Protein AF-A0A0B2APV8-F1 (afdb_monomer)

InterPro domains:
  IPR001207 Transposase, mutator type [PF00872] (1-34)

Radius of gyration: 17.73 Å; Cα contacts (8 Å, |Δi|>4): 17; chains: 1; bounding box: 34×18×46 Å

pLDDT: mean 92.36, std 5.7, range [64.06, 98.19]

Secondary structure (DSSP, 8-state):
-HHHHHHHHHHHH-S-SSHHHHHHHHHHHHHTTSTTSHHHHHHHHHTHHHHHHHHHHTTTT--

Solvent-accessible surface area (backbone atoms only — not comparable to full-atom values): 3879 Å² total; per-residue (Å²): 111,69,68,60,54,49,52,52,55,47,67,75,60,61,82,64,96,45,68,68,59,47,49,52,51,49,51,53,54,61,56,61,71,50,78,78,47,59,61,60,55,57,50,58,68,71,40,51,70,59,52,55,53,45,38,66,78,40,62,96,73,67,127

Sequence (63 aa):
SLNARYRRAVRARGHFPNDAAALKCLYLVTRSLDPTGRGRARWATRWKPALNAFAIAFEGRIN

Structure (mmCIF, N/CA/C/O backbone):
data_AF-A0A0B2APV8-F1
#
_entry.id   AF-A0A0B2APV8-F1
#
loop_
_atom_site.group_PDB
_atom_site.id
_atom_site.type_symbol
_atom_site.label_atom_id
_atom_site.label_alt_id
_atom_site.label_comp_id
_atom_site.label_asym_id
_atom_site.label_entity_id
_atom_site.label_seq_id
_atom_site.pdbx_PDB_ins_code
_atom_site.Cartn_x
_atom_site.Cartn_y
_atom_site.Cartn_z
_atom_site.occupancy
_atom_site.B_iso_or_equiv
_atom_site.auth_seq_id
_atom_site.auth_comp_id
_atom_site.auth_asym_id
_atom_site.auth_atom_id
_atom_site.pdbx_PDB_model_num
ATOM 1 N N . SER A 1 1 ? 3.922 8.596 3.278 1.00 90.56 1 SER A N 1
ATOM 2 C CA . SER A 1 1 ? 2.573 8.059 2.997 1.00 90.56 1 SER A CA 1
ATOM 3 C C . SER A 1 1 ? 2.624 7.057 1.850 1.00 90.56 1 SER A C 1
ATOM 5 O O . SER A 1 1 ? 3.640 6.975 1.160 1.00 90.56 1 SER A O 1
ATOM 7 N N . LEU A 1 2 ? 1.536 6.314 1.634 1.00 93.50 2 LEU A N 1
ATOM 8 C CA . LEU A 1 2 ? 1.411 5.346 0.543 1.00 93.50 2 LEU A CA 1
ATOM 9 C C . LEU A 1 2 ? 1.581 5.999 -0.842 1.00 93.50 2 LEU A C 1
ATOM 11 O O . LEU A 1 2 ? 2.438 5.589 -1.622 1.00 93.50 2 LEU A O 1
ATOM 15 N N . ASN A 1 3 ? 0.871 7.104 -1.087 1.00 95.81 3 ASN A N 1
ATOM 16 C CA . ASN A 1 3 ? 0.921 7.839 -2.357 1.00 95.81 3 ASN A CA 1
ATOM 17 C C . ASN A 1 3 ? 2.327 8.345 -2.713 1.00 95.81 3 ASN A C 1
ATOM 19 O O . ASN A 1 3 ? 2.707 8.358 -3.881 1.00 95.81 3 ASN A O 1
ATOM 23 N N . ALA A 1 4 ? 3.140 8.731 -1.724 1.00 97.00 4 ALA A N 1
ATOM 24 C CA . ALA A 1 4 ? 4.528 9.122 -1.971 1.00 97.00 4 ALA A CA 1
ATOM 25 C C . ALA A 1 4 ? 5.383 7.946 -2.485 1.00 97.00 4 ALA A C 1
ATOM 27 O O . ALA A 1 4 ? 6.188 8.131 -3.397 1.00 97.00 4 ALA A O 1
ATOM 28 N N . ARG A 1 5 ? 5.180 6.735 -1.942 1.00 96.44 5 ARG A N 1
ATOM 29 C CA . ARG A 1 5 ? 5.893 5.520 -2.373 1.00 96.44 5 ARG A CA 1
ATOM 30 C C . ARG A 1 5 ? 5.457 5.086 -3.771 1.00 96.44 5 ARG A C 1
ATOM 32 O O . ARG A 1 5 ? 6.321 4.805 -4.596 1.00 96.44 5 ARG A O 1
ATOM 39 N N . TYR A 1 6 ? 4.156 5.119 -4.066 1.00 96.50 6 TYR A N 1
ATOM 40 C CA . TYR A 1 6 ? 3.650 4.845 -5.415 1.00 96.50 6 TYR A CA 1
ATOM 41 C C . TYR A 1 6 ? 4.204 5.828 -6.445 1.00 96.50 6 TYR A C 1
ATOM 43 O O . TYR A 1 6 ? 4.776 5.398 -7.442 1.00 96.50 6 TYR A O 1
ATOM 51 N N . ARG A 1 7 ? 4.143 7.140 -6.178 1.00 96.75 7 ARG A N 1
ATOM 52 C CA . ARG A 1 7 ? 4.705 8.150 -7.090 1.00 96.75 7 ARG A CA 1
ATOM 53 C C . ARG A 1 7 ? 6.202 7.962 -7.320 1.00 96.75 7 ARG A C 1
ATOM 55 O O . ARG A 1 7 ? 6.652 8.121 -8.448 1.00 96.75 7 ARG A O 1
ATOM 62 N N . ARG A 1 8 ? 6.973 7.597 -6.288 1.00 97.25 8 ARG A N 1
ATOM 63 C CA . ARG A 1 8 ? 8.403 7.278 -6.438 1.00 97.25 8 ARG A CA 1
ATOM 64 C C . ARG A 1 8 ? 8.611 6.083 -7.374 1.00 97.25 8 ARG A C 1
ATOM 66 O O . ARG A 1 8 ? 9.430 6.176 -8.279 1.00 97.25 8 ARG A O 1
ATOM 73 N N .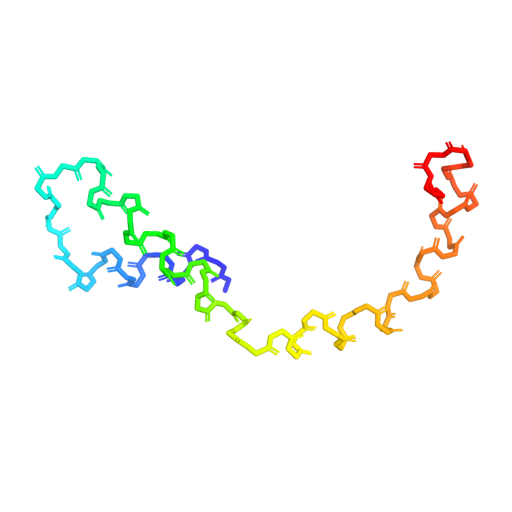 ALA A 1 9 ? 7.870 4.994 -7.176 1.00 96.25 9 ALA A N 1
ATOM 74 C CA . ALA A 1 9 ? 8.003 3.788 -7.991 1.00 96.25 9 ALA A CA 1
ATOM 75 C C . ALA A 1 9 ? 7.580 4.006 -9.452 1.00 96.25 9 ALA A C 1
ATOM 77 O O . ALA A 1 9 ? 8.250 3.524 -10.360 1.00 96.25 9 ALA A O 1
ATOM 78 N N . VAL A 1 10 ? 6.507 4.768 -9.679 1.00 95.62 10 VAL A N 1
ATOM 79 C CA . VAL A 1 10 ? 6.044 5.143 -11.023 1.00 95.62 10 VAL A CA 1
ATOM 80 C C . VAL A 1 10 ? 7.077 6.025 -11.725 1.00 95.62 10 VAL A C 1
ATOM 82 O O . VAL A 1 10 ? 7.475 5.712 -12.840 1.00 95.62 10 VAL A O 1
ATOM 85 N N . ARG A 1 11 ? 7.593 7.067 -11.054 1.00 96.50 11 ARG A N 1
ATOM 86 C CA . ARG A 1 11 ? 8.639 7.943 -11.617 1.00 96.50 11 ARG A CA 1
ATOM 87 C C . ARG A 1 11 ? 9.918 7.187 -11.968 1.00 96.50 11 ARG A C 1
ATOM 89 O O . ARG A 1 11 ? 10.520 7.485 -12.986 1.00 96.50 11 ARG A O 1
ATOM 96 N N . ALA A 1 12 ? 10.313 6.214 -11.147 1.00 96.44 12 ALA A N 1
ATOM 97 C CA . ALA A 1 12 ? 11.496 5.397 -11.406 1.00 96.44 12 ALA A CA 1
ATOM 98 C C . ALA A 1 12 ? 11.331 4.450 -12.609 1.00 96.44 12 ALA A C 1
ATOM 100 O O . ALA A 1 12 ? 12.329 4.067 -13.207 1.00 96.44 12 ALA A O 1
ATOM 101 N N . ARG A 1 13 ? 10.096 4.050 -12.952 1.00 94.12 13 ARG A N 1
ATOM 102 C CA . ARG A 1 13 ? 9.821 3.169 -14.099 1.00 94.12 13 ARG A CA 1
ATOM 103 C C . ARG A 1 13 ? 9.507 3.909 -15.399 1.00 94.12 13 ARG A C 1
ATOM 105 O O . ARG A 1 13 ? 9.822 3.381 -16.456 1.00 94.12 13 ARG A O 1
ATOM 112 N N . GLY A 1 14 ? 8.909 5.099 -15.336 1.00 93.81 14 GLY A N 1
ATOM 113 C CA . GLY A 1 14 ? 8.518 5.853 -16.529 1.00 93.81 14 GLY A CA 1
ATOM 114 C C . GLY A 1 14 ? 7.291 5.254 -17.226 1.00 93.81 14 GLY A C 1
ATOM 115 O O . GLY A 1 14 ? 6.282 4.983 -16.575 1.00 93.81 14 GLY A O 1
ATOM 116 N N . HIS A 1 15 ? 7.363 5.086 -18.549 1.00 96.00 15 HIS A N 1
ATOM 117 C CA . HIS A 1 15 ? 6.269 4.545 -19.361 1.00 96.00 15 HIS A CA 1
ATOM 118 C C . HIS A 1 15 ? 6.026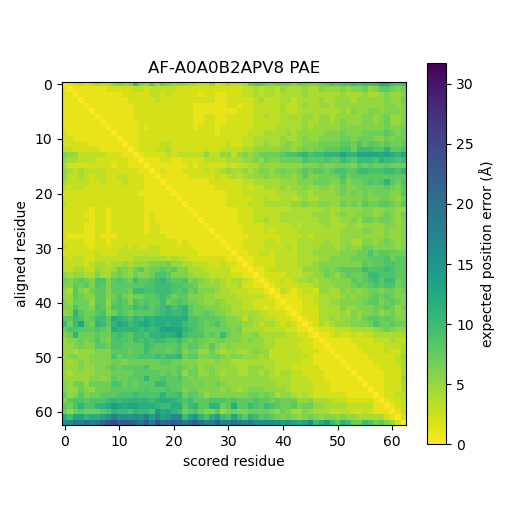 3.055 -19.073 1.00 96.00 15 HIS A C 1
ATOM 120 O O . HIS A 1 15 ? 6.969 2.268 -18.972 1.00 96.00 15 HIS A O 1
ATOM 126 N N . PHE A 1 16 ? 4.756 2.651 -18.994 1.00 97.44 16 PHE A N 1
ATOM 127 C CA . PHE A 1 16 ? 4.366 1.250 -18.840 1.00 97.44 16 PHE A CA 1
ATOM 128 C C . PHE A 1 16 ? 3.848 0.683 -20.165 1.00 97.44 16 PHE A C 1
ATOM 130 O O . PHE A 1 16 ? 3.070 1.347 -20.838 1.00 97.44 16 PHE A O 1
ATOM 137 N N . PRO A 1 17 ? 4.221 -0.553 -20.535 1.00 97.31 17 PRO A N 1
ATOM 138 C CA . PRO A 1 17 ? 3.795 -1.156 -21.798 1.00 97.31 17 PRO A CA 1
ATOM 139 C C . PRO A 1 17 ? 2.305 -1.538 -21.830 1.00 97.31 17 PRO A C 1
ATOM 141 O O . PRO A 1 17 ? 1.758 -1.731 -22.908 1.00 97.31 17 PRO A O 1
ATOM 144 N N . ASN A 1 18 ? 1.663 -1.696 -20.667 1.00 97.94 18 ASN A N 1
ATOM 145 C CA . ASN A 1 18 ? 0.228 -1.945 -20.505 1.00 97.94 18 ASN A CA 1
ATOM 146 C C . ASN A 1 18 ? -0.202 -1.733 -19.040 1.00 97.94 18 ASN A C 1
ATOM 148 O O . ASN A 1 18 ? 0.636 -1.605 -18.136 1.00 97.94 18 ASN A O 1
ATOM 152 N N . ASP A 1 19 ? -1.510 -1.781 -18.798 1.00 97.44 19 ASP A N 1
ATOM 153 C CA . ASP A 1 19 ? -2.099 -1.597 -17.468 1.00 97.44 19 ASP A CA 1
ATOM 154 C C . ASP A 1 19 ? -1.711 -2.702 -16.481 1.00 97.44 19 ASP A C 1
ATOM 156 O O . ASP A 1 19 ? -1.481 -2.436 -15.301 1.00 97.44 19 ASP A O 1
ATOM 160 N N . ALA A 1 20 ? -1.556 -3.945 -16.947 1.00 98.19 20 ALA A N 1
ATOM 161 C CA . ALA A 1 20 ? -1.154 -5.059 -16.090 1.00 98.19 20 ALA A CA 1
ATOM 162 C C . ALA A 1 20 ? 0.260 -4.856 -15.510 1.00 98.19 20 ALA A C 1
ATOM 164 O O . ALA A 1 20 ? 0.508 -5.153 -14.338 1.00 98.19 20 ALA A O 1
ATOM 165 N N . ALA A 1 21 ? 1.188 -4.294 -16.290 1.00 97.50 21 ALA A N 1
ATOM 166 C CA . ALA A 1 21 ? 2.529 -3.940 -15.834 1.00 97.50 21 ALA A CA 1
ATOM 167 C C . ALA A 1 21 ? 2.498 -2.796 -14.806 1.00 97.50 21 ALA A C 1
ATOM 169 O O . ALA A 1 21 ? 3.223 -2.844 -13.803 1.00 97.50 21 ALA A O 1
ATOM 170 N N . ALA A 1 22 ? 1.629 -1.801 -15.011 1.00 96.88 22 A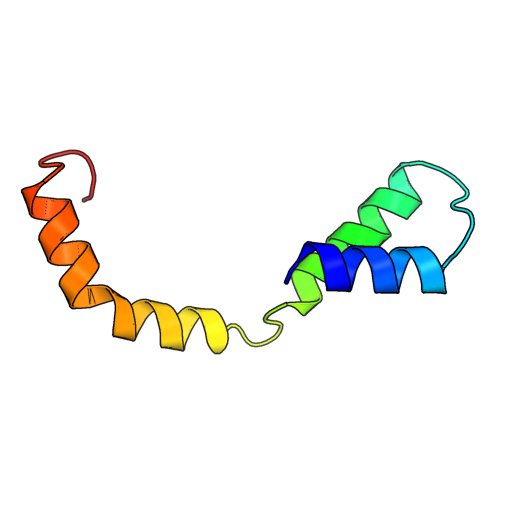LA A N 1
ATOM 171 C CA . ALA A 1 22 ? 1.412 -0.716 -14.058 1.00 96.88 22 ALA A CA 1
ATOM 172 C C . ALA A 1 22 ? 0.810 -1.235 -12.738 1.00 96.88 22 ALA A C 1
ATOM 174 O O . ALA A 1 22 ? 1.306 -0.918 -11.654 1.00 96.88 22 ALA A O 1
ATOM 175 N N . LEU A 1 23 ? -0.187 -2.119 -12.803 1.00 97.38 23 LEU A N 1
ATOM 176 C CA . LEU A 1 23 ? -0.780 -2.757 -11.625 1.00 97.38 23 LEU A CA 1
ATOM 177 C C . LEU A 1 23 ? 0.229 -3.629 -10.877 1.00 97.38 23 LEU A C 1
ATOM 179 O O . LEU A 1 23 ? 0.348 -3.522 -9.655 1.00 97.38 23 LEU A O 1
ATOM 183 N N . LYS A 1 24 ? 1.027 -4.430 -11.592 1.00 97.25 24 LYS A N 1
ATOM 184 C CA . LYS A 1 24 ? 2.107 -5.224 -10.987 1.00 97.25 24 LYS A CA 1
ATOM 185 C C . LYS A 1 24 ? 3.117 -4.330 -10.266 1.00 97.25 24 LYS A C 1
ATOM 187 O O . LYS A 1 24 ? 3.605 -4.694 -9.197 1.00 97.25 24 LYS A O 1
ATOM 192 N N . CYS A 1 25 ? 3.414 -3.147 -10.810 1.00 96.62 25 CYS A N 1
ATOM 193 C CA . CYS A 1 25 ? 4.271 -2.168 -10.149 1.00 96.62 25 CYS A CA 1
ATOM 194 C C . CYS A 1 25 ? 3.712 -1.742 -8.793 1.00 96.62 25 CYS A C 1
ATOM 196 O O . CYS A 1 25 ? 4.408 -1.865 -7.782 1.00 96.62 25 CYS A O 1
ATOM 198 N N . LEU A 1 26 ? 2.461 -1.286 -8.770 1.00 96.31 26 LEU A N 1
ATOM 199 C CA . LEU A 1 26 ? 1.809 -0.825 -7.548 1.00 96.31 26 LEU A CA 1
ATOM 200 C C . LEU A 1 26 ? 1.680 -1.956 -6.528 1.00 96.31 26 LEU A C 1
ATOM 202 O O . LEU A 1 26 ? 2.040 -1.763 -5.369 1.00 96.31 26 LEU A O 1
ATOM 206 N N . TYR A 1 27 ? 1.295 -3.150 -6.976 1.00 96.62 27 TYR A N 1
ATOM 207 C CA . TYR A 1 27 ? 1.197 -4.346 -6.145 1.00 96.62 27 TYR A CA 1
ATOM 208 C C . TYR A 1 27 ? 2.493 -4.654 -5.387 1.00 96.62 27 TYR A C 1
ATOM 210 O O . TYR A 1 27 ? 2.483 -4.868 -4.172 1.00 96.62 27 TYR A O 1
ATOM 218 N N . LEU A 1 28 ? 3.634 -4.636 -6.084 1.00 96.38 28 LEU A N 1
ATOM 219 C CA . LEU A 1 28 ? 4.930 -4.880 -5.452 1.00 96.38 28 LEU A CA 1
ATOM 220 C C . LEU A 1 28 ? 5.280 -3.787 -4.435 1.00 96.38 28 LEU A C 1
ATOM 222 O O . LEU A 1 28 ? 5.823 -4.092 -3.372 1.00 96.38 28 LEU A O 1
ATOM 226 N N . VAL A 1 29 ? 4.923 -2.527 -4.705 1.00 96.75 29 VAL A N 1
ATOM 227 C CA . VAL A 1 29 ? 5.109 -1.438 -3.735 1.00 96.75 29 VAL A CA 1
ATOM 228 C C . VAL A 1 29 ? 4.254 -1.668 -2.492 1.00 96.75 29 VAL A C 1
ATOM 230 O O . VAL A 1 29 ? 4.773 -1.529 -1.384 1.00 96.75 29 VAL A O 1
ATOM 2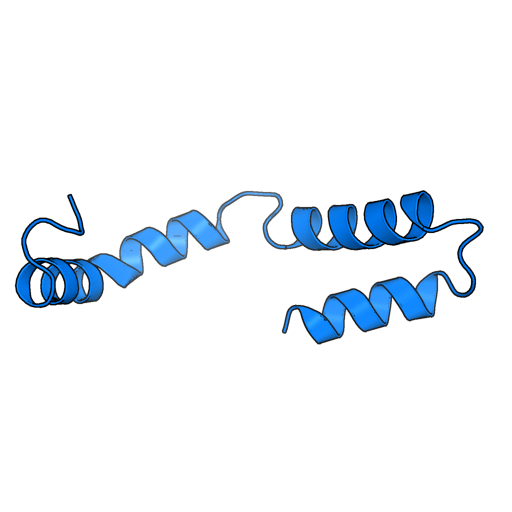33 N N . THR A 1 30 ? 2.988 -2.061 -2.644 1.00 95.38 30 THR A N 1
ATOM 234 C CA . THR A 1 30 ? 2.096 -2.381 -1.519 1.00 95.38 30 THR A CA 1
ATOM 235 C C . THR A 1 30 ? 2.653 -3.530 -0.681 1.00 95.38 30 THR A C 1
ATOM 237 O O . THR A 1 30 ? 2.736 -3.426 0.541 1.00 95.38 30 THR A O 1
ATOM 240 N N . ARG A 1 31 ? 3.122 -4.603 -1.327 1.00 93.19 31 ARG A N 1
ATOM 241 C CA . ARG A 1 31 ? 3.721 -5.754 -0.639 1.00 93.19 31 ARG A CA 1
ATOM 242 C C . ARG A 1 31 ? 5.021 -5.384 0.091 1.00 93.19 31 ARG A C 1
ATOM 244 O O . ARG A 1 31 ? 5.314 -5.936 1.145 1.00 93.19 31 ARG A O 1
ATOM 251 N N . SER A 1 32 ? 5.771 -4.403 -0.416 1.00 92.62 32 SER A N 1
ATOM 252 C CA . SER A 1 32 ? 6.998 -3.896 0.222 1.00 92.62 32 SER A CA 1
ATOM 253 C C . SER A 1 32 ? 6.760 -3.009 1.457 1.00 92.62 32 SER A C 1
ATOM 255 O O . SER A 1 32 ? 7.722 -2.527 2.059 1.00 92.62 32 SER A O 1
ATOM 257 N N . LEU A 1 33 ? 5.506 -2.697 1.815 1.00 91.88 33 LEU A N 1
ATOM 258 C CA . LEU A 1 33 ? 5.210 -1.785 2.927 1.00 91.88 33 LEU A CA 1
ATOM 259 C C . LEU A 1 33 ? 5.610 -2.361 4.287 1.00 91.88 33 LEU A C 1
ATOM 261 O O . LEU A 1 33 ? 6.172 -1.629 5.098 1.00 91.88 33 LEU A O 1
ATOM 265 N N . ASP A 1 34 ? 5.334 -3.643 4.507 1.00 90.56 34 ASP A N 1
ATOM 266 C CA . ASP A 1 34 ? 5.663 -4.367 5.735 1.00 90.56 34 ASP A CA 1
ATOM 267 C C . ASP A 1 34 ? 6.046 -5.816 5.394 1.00 90.56 34 ASP A C 1
ATOM 269 O O . ASP A 1 34 ? 5.287 -6.747 5.664 1.00 90.56 34 ASP A O 1
ATOM 273 N N . PRO A 1 35 ? 7.218 -6.030 4.767 1.00 88.44 35 PRO A N 1
ATOM 274 C CA . PRO A 1 35 ? 7.608 -7.341 4.245 1.00 88.44 35 PRO A CA 1
ATOM 275 C C . PRO A 1 35 ? 7.795 -8.396 5.344 1.00 88.44 35 PRO A C 1
ATOM 277 O O . PRO A 1 35 ? 7.842 -9.584 5.051 1.00 88.44 35 PRO A O 1
ATOM 280 N N . THR A 1 36 ? 7.904 -7.966 6.604 1.00 90.00 36 THR A N 1
ATOM 281 C CA . THR A 1 36 ? 8.111 -8.841 7.768 1.00 90.00 36 THR A CA 1
ATOM 282 C C . THR A 1 36 ? 6.886 -8.925 8.680 1.00 90.00 36 THR A C 1
ATOM 284 O O . THR A 1 36 ? 6.930 -9.635 9.679 1.00 90.00 36 THR A O 1
ATOM 287 N N . GLY A 1 37 ? 5.814 -8.172 8.400 1.00 84.94 37 GLY A N 1
ATOM 288 C CA . GLY A 1 37 ? 4.618 -8.104 9.251 1.00 84.94 37 GLY A CA 1
ATOM 289 C C . GLY A 1 37 ? 4.832 -7.468 10.635 1.00 84.94 37 GLY A C 1
ATOM 290 O O . GLY A 1 37 ? 3.907 -7.426 11.451 1.00 84.94 37 GLY A O 1
ATOM 291 N N . ARG A 1 38 ? 6.041 -6.974 10.939 1.00 86.62 38 ARG A N 1
ATOM 292 C CA . ARG A 1 38 ? 6.395 -6.419 12.257 1.00 86.62 38 ARG A CA 1
ATOM 293 C C . ARG A 1 38 ? 5.655 -5.120 12.542 1.00 86.62 38 ARG A C 1
ATOM 295 O O . ARG A 1 38 ? 5.344 -4.831 13.698 1.00 86.62 38 ARG A O 1
ATOM 302 N N . GLY A 1 39 ? 5.378 -4.334 11.501 1.00 85.75 39 GLY A N 1
ATOM 303 C CA . GLY A 1 39 ? 4.543 -3.146 11.612 1.00 85.75 39 GLY A CA 1
ATOM 304 C C . GLY A 1 39 ? 3.144 -3.525 12.084 1.00 85.75 39 GLY A C 1
ATOM 305 O O . GLY A 1 39 ? 2.701 -3.033 13.121 1.00 85.75 39 GLY A O 1
ATOM 306 N N . ARG A 1 40 ? 2.486 -4.450 11.376 1.00 84.81 40 ARG A N 1
ATOM 307 C CA . ARG A 1 40 ? 1.153 -4.960 11.731 1.00 84.81 40 ARG A CA 1
ATOM 308 C C . ARG A 1 40 ? 1.091 -5.465 13.174 1.00 84.81 40 ARG A C 1
ATOM 310 O O . ARG A 1 40 ? 0.189 -5.065 13.906 1.00 84.81 40 ARG A O 1
ATOM 317 N N . ALA A 1 41 ? 2.052 -6.290 13.589 1.00 84.06 41 ALA A N 1
ATOM 318 C CA . ALA A 1 41 ? 2.096 -6.842 14.944 1.00 84.06 41 ALA A CA 1
ATOM 319 C C . ALA A 1 41 ? 2.191 -5.741 16.015 1.00 84.06 41 ALA A C 1
ATOM 321 O O . ALA A 1 41 ? 1.413 -5.724 16.966 1.00 84.06 41 ALA A O 1
ATOM 322 N N . ARG A 1 42 ? 3.088 -4.764 15.823 1.00 85.31 42 ARG A N 1
ATOM 323 C CA . ARG A 1 42 ? 3.244 -3.626 16.742 1.00 85.31 42 ARG A CA 1
ATOM 324 C C . ARG A 1 42 ? 1.966 -2.791 16.852 1.00 8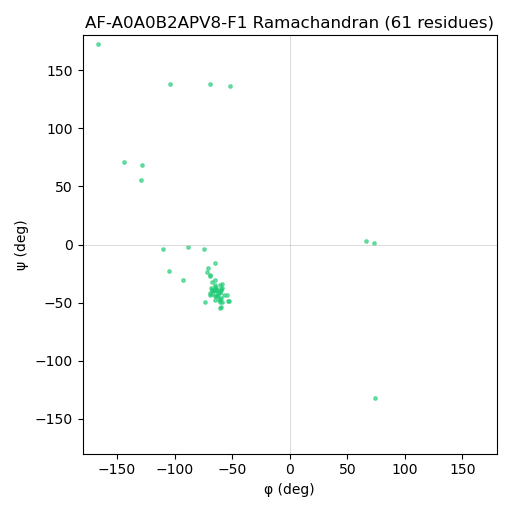5.31 42 ARG A C 1
ATOM 326 O O . ARG A 1 42 ? 1.611 -2.344 17.941 1.00 85.31 42 ARG A O 1
ATOM 333 N N . TRP A 1 43 ? 1.289 -2.558 15.728 1.00 84.44 43 TRP A N 1
ATOM 334 C CA . TRP A 1 43 ? 0.056 -1.776 15.700 1.00 84.44 43 TRP A CA 1
ATOM 33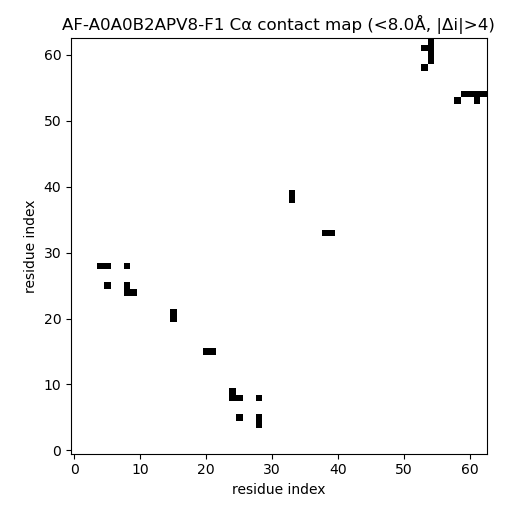5 C C . TRP A 1 43 ? -1.105 -2.507 16.382 1.00 84.44 43 TRP A C 1
ATOM 337 O O . TRP A 1 43 ? -1.803 -1.882 17.173 1.00 84.44 43 TRP A O 1
ATOM 347 N N . ALA A 1 44 ? -1.264 -3.816 16.176 1.00 82.12 44 ALA A N 1
ATOM 348 C CA . ALA A 1 44 ? -2.316 -4.597 16.832 1.00 82.12 44 ALA A CA 1
ATOM 349 C C . ALA A 1 44 ? -2.251 -4.500 18.370 1.00 82.12 44 ALA A C 1
ATOM 351 O O . ALA A 1 44 ? -3.268 -4.250 19.013 1.00 82.12 44 ALA A O 1
ATOM 352 N N . THR A 1 45 ? -1.054 -4.592 18.961 1.00 82.62 45 THR A N 1
ATOM 353 C CA . THR A 1 45 ? -0.875 -4.473 20.420 1.00 82.62 45 THR A CA 1
ATOM 354 C C . THR A 1 45 ? -1.245 -3.083 20.946 1.00 82.62 45 THR A C 1
ATOM 356 O O . THR A 1 45 ? -1.863 -2.963 22.001 1.00 82.62 45 THR A O 1
ATOM 359 N N . ARG A 1 46 ? -0.912 -2.017 20.206 1.00 89.56 46 ARG A N 1
ATOM 360 C CA . ARG A 1 46 ? -1.173 -0.629 20.629 1.00 89.56 46 ARG A CA 1
ATOM 361 C C . ARG A 1 46 ? -2.658 -0.246 20.574 1.00 89.56 46 ARG A C 1
ATOM 363 O O . ARG A 1 46 ? -3.068 0.674 21.272 1.00 89.56 46 ARG A O 1
ATOM 370 N N . TRP A 1 47 ? -3.457 -0.925 19.753 1.00 91.38 47 TRP A N 1
ATOM 371 C CA . TRP A 1 47 ? -4.852 -0.550 19.487 1.00 91.38 47 TRP A CA 1
ATOM 372 C C . TRP A 1 47 ? -5.878 -1.139 20.458 1.00 91.38 47 TRP A C 1
ATOM 374 O O . TRP A 1 47 ? -7.055 -0.803 20.361 1.00 91.38 47 TRP A O 1
ATOM 384 N N . LYS A 1 48 ? -5.463 -1.964 21.425 1.00 88.06 48 LYS A N 1
ATOM 385 C CA . LYS A 1 48 ? -6.391 -2.648 22.336 1.00 88.06 48 LYS A CA 1
ATOM 386 C C . LYS A 1 48 ? -7.359 -1.709 23.087 1.00 88.06 48 LYS A C 1
ATOM 388 O O . LYS A 1 48 ? -8.550 -2.006 23.084 1.00 88.06 48 LYS A O 1
ATOM 393 N N . PRO A 1 49 ? -6.933 -0.554 23.638 1.00 92.25 49 PRO A N 1
ATOM 394 C CA . PRO A 1 49 ? -7.871 0.379 24.271 1.00 92.25 49 PRO A CA 1
ATOM 395 C C . PRO A 1 49 ? -8.898 0.972 23.296 1.00 92.25 49 PRO A C 1
ATOM 397 O O . PRO A 1 49 ? -10.072 1.091 23.633 1.00 92.25 49 PRO A O 1
ATOM 400 N N . ALA A 1 50 ? -8.478 1.300 22.070 1.00 92.00 50 ALA A N 1
ATOM 401 C CA . ALA A 1 50 ? -9.378 1.828 21.046 1.00 92.00 50 ALA A CA 1
ATOM 402 C C . ALA A 1 50 ? -10.390 0.768 20.585 1.00 92.00 50 ALA A C 1
ATOM 404 O O . ALA A 1 50 ? -11.565 1.076 20.419 1.00 92.00 50 ALA A O 1
ATOM 405 N N . LEU A 1 51 ? -9.956 -0.489 20.441 1.00 90.75 51 LEU A N 1
ATOM 406 C CA . LEU A 1 51 ? -10.842 -1.610 20.113 1.00 90.75 51 LEU A CA 1
ATOM 407 C C . LEU A 1 51 ? -11.920 -1.819 21.182 1.00 90.75 51 LEU A C 1
ATOM 409 O O . LEU A 1 51 ? -13.077 -2.009 20.824 1.00 90.75 51 LEU A O 1
ATOM 413 N N . ASN A 1 52 ? -11.578 -1.705 22.469 1.00 91.12 52 ASN A N 1
ATOM 414 C CA . ASN A 1 52 ? -12.565 -1.782 23.549 1.00 91.12 52 ASN A CA 1
ATOM 415 C C . ASN A 1 52 ? -13.601 -0.649 23.458 1.00 91.12 52 ASN A C 1
ATOM 417 O O . ASN A 1 52 ? -14.793 -0.892 23.619 1.00 91.12 52 ASN A O 1
ATOM 421 N N . ALA A 1 53 ? -13.165 0.580 23.158 1.00 94.19 53 ALA A N 1
ATOM 422 C CA . ALA A 1 53 ? -14.079 1.705 22.961 1.00 94.19 53 ALA A CA 1
ATOM 423 C C . ALA A 1 53 ? -15.006 1.488 21.752 1.00 94.19 53 ALA A C 1
ATOM 425 O O . ALA A 1 53 ? -16.196 1.790 21.823 1.00 94.19 53 ALA A O 1
ATOM 426 N N . PHE A 1 54 ? -14.490 0.918 20.660 1.00 93.50 54 PHE A N 1
ATOM 427 C CA . PHE A 1 54 ? -15.308 0.580 19.498 1.00 93.50 54 PHE A CA 1
ATOM 428 C C . PHE A 1 54 ? -16.299 -0.549 19.772 1.00 93.50 54 PHE A C 1
ATOM 430 O O . PHE A 1 54 ? -17.426 -0.463 19.297 1.00 93.50 54 PHE A O 1
ATOM 437 N N . ALA A 1 55 ? -15.920 -1.562 20.551 1.00 93.25 55 ALA A N 1
ATOM 438 C CA . ALA A 1 55 ? -16.828 -2.639 20.940 1.00 93.25 55 ALA A CA 1
ATOM 439 C C . ALA A 1 55 ? -18.043 -2.115 21.727 1.00 93.25 55 ALA A C 1
ATOM 441 O O . ALA A 1 55 ? -19.146 -2.620 21.546 1.00 93.25 55 ALA A O 1
ATOM 442 N N . ILE A 1 56 ? -17.854 -1.069 22.542 1.00 93.88 56 ILE A N 1
ATOM 443 C CA . ILE A 1 56 ? -18.944 -0.384 23.255 1.00 93.88 56 ILE A CA 1
ATOM 444 C C . ILE A 1 56 ? -19.771 0.480 22.291 1.00 93.88 56 ILE A C 1
ATOM 446 O O . ILE A 1 56 ? -20.994 0.403 22.283 1.00 93.88 56 ILE A O 1
ATOM 450 N N . ALA A 1 57 ? -19.117 1.313 21.474 1.00 96.06 57 ALA A N 1
ATOM 451 C CA . ALA A 1 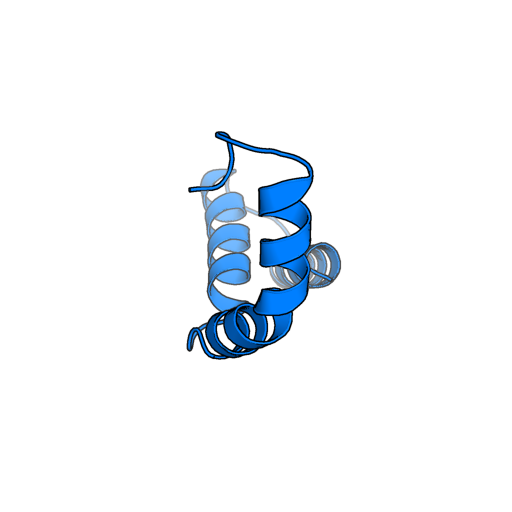57 ? -19.806 2.258 20.590 1.00 96.06 57 ALA A CA 1
ATOM 452 C C . ALA A 1 57 ? -20.566 1.582 19.432 1.00 96.06 57 ALA A C 1
ATOM 454 O O . ALA A 1 57 ? -21.530 2.142 18.915 1.00 96.06 57 ALA A O 1
ATOM 455 N N . PHE A 1 58 ? -20.121 0.396 19.013 1.00 94.38 58 PHE A N 1
ATOM 456 C CA . PHE A 1 58 ? -20.661 -0.368 17.889 1.00 94.38 58 PHE A CA 1
ATOM 457 C C . PHE A 1 58 ? -20.967 -1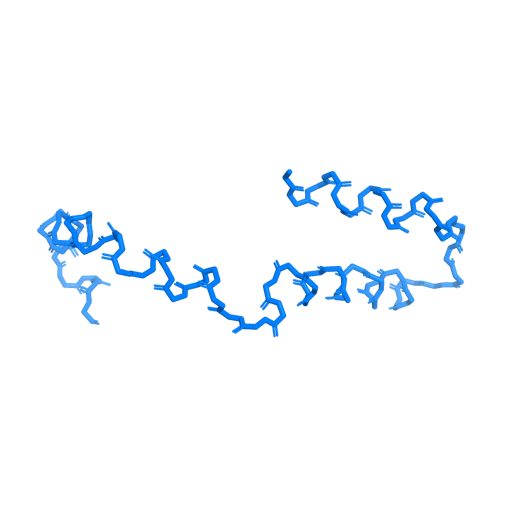.813 18.307 1.00 94.38 58 PHE A C 1
ATOM 459 O O . PHE A 1 58 ? -20.472 -2.773 17.705 1.00 94.38 58 PHE A O 1
ATOM 466 N N . GLU A 1 59 ? -21.775 -1.965 19.355 1.00 92.31 59 GLU A N 1
ATOM 467 C CA . GLU A 1 59 ? -22.170 -3.268 19.891 1.00 92.31 59 GLU A CA 1
ATOM 468 C C . GLU A 1 59 ? -22.723 -4.203 18.794 1.00 92.31 59 GLU A C 1
ATOM 470 O O . GLU A 1 59 ? -23.467 -3.793 17.899 1.00 92.31 59 GLU A O 1
ATOM 475 N N . GLY A 1 60 ? -22.305 -5.474 18.820 1.00 90.88 60 GLY A N 1
ATOM 476 C CA . GLY A 1 60 ? -22.741 -6.501 17.864 1.00 90.88 60 GLY A CA 1
ATOM 477 C C . GLY A 1 60 ? -22.162 -6.384 16.445 1.00 90.88 60 GLY A C 1
ATOM 478 O O . GLY A 1 60 ? -22.493 -7.203 15.590 1.00 90.88 60 GLY A O 1
ATOM 479 N N . AR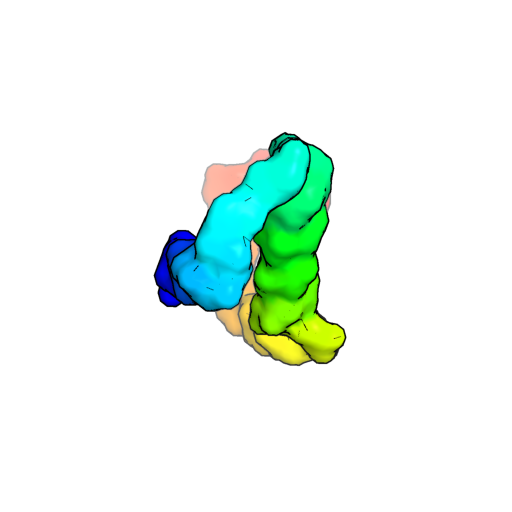G A 1 61 ? -21.298 -5.395 16.166 1.00 91.50 61 ARG A N 1
ATOM 480 C CA . ARG A 1 61 ? -20.639 -5.215 14.853 1.00 91.50 61 ARG A CA 1
ATOM 481 C C . ARG A 1 61 ? -19.168 -5.625 14.833 1.00 91.50 61 ARG A C 1
ATOM 483 O O . ARG A 1 61 ? -18.628 -5.861 13.755 1.00 91.50 61 ARG A O 1
ATOM 490 N N . ILE A 1 62 ? -18.520 -5.643 15.997 1.00 84.19 62 ILE A N 1
ATOM 491 C CA . ILE A 1 62 ? -17.069 -5.809 16.146 1.00 84.19 62 ILE A CA 1
ATOM 492 C C . ILE A 1 62 ? -16.808 -6.936 17.150 1.00 84.19 62 ILE A C 1
ATOM 494 O O . ILE A 1 62 ? -16.376 -6.687 18.269 1.00 84.19 62 ILE A O 1
ATOM 498 N N . ASN A 1 63 ? -17.139 -8.165 16.754 1.00 64.06 63 ASN A N 1
ATOM 499 C CA . ASN A 1 63 ? -16.786 -9.414 17.432 1.00 64.06 63 ASN A CA 1
ATOM 500 C C . ASN A 1 63 ? -16.402 -10.445 16.371 1.00 64.06 63 ASN A C 1
ATOM 502 O O . ASN A 1 63 ? -17.141 -10.527 15.364 1.00 64.06 63 ASN A O 1
#

Foldseek 3Di:
DLVVLLVVQCVVVDDDPDVVRSVVSSVVSVCVPCVPCVVVVVVVVVCVVVLVVCCVVPPPPRD

Organism: NCBI:txid1338436

Mean predicted aligned error: 4.72 Å